Protein AF-A0A736ZUV2-F1 (afdb_monomer_lite)

Structure (mmCIF, N/CA/C/O backbone):
data_AF-A0A736ZUV2-F1
#
_entry.id   AF-A0A736ZUV2-F1
#
loop_
_atom_site.group_PDB
_atom_site.id
_atom_site.type_symbol
_atom_site.label_atom_id
_atom_site.label_alt_id
_atom_site.label_comp_id
_atom_site.label_asym_id
_atom_site.label_entity_id
_atom_site.label_seq_id
_atom_site.pdbx_PDB_ins_code
_atom_site.Cartn_x
_atom_site.Cartn_y
_atom_site.Cartn_z
_atom_site.occupancy
_atom_site.B_iso_or_equiv
_atom_site.auth_seq_id
_atom_site.auth_comp_id
_atom_site.auth_asym_id
_atom_site.auth_atom_id
_atom_site.pdbx_PDB_model_num
ATOM 1 N N . MET A 1 1 ? -43.811 30.011 -0.223 1.00 58.38 1 MET A N 1
ATOM 2 C CA . MET A 1 1 ? -42.507 30.085 0.483 1.00 58.38 1 MET A CA 1
ATOM 3 C C . MET A 1 1 ? -42.129 28.794 1.222 1.00 58.38 1 MET A C 1
ATOM 5 O O . MET A 1 1 ? -41.006 28.349 1.045 1.00 58.38 1 MET A O 1
ATOM 9 N N . LYS A 1 2 ? -43.041 28.116 1.948 1.00 62.44 2 LYS A N 1
ATOM 10 C CA . LYS A 1 2 ? -42.751 26.838 2.654 1.00 62.44 2 LYS A CA 1
ATOM 11 C C . LYS A 1 2 ? -42.118 25.731 1.780 1.00 62.44 2 LYS A C 1
ATOM 13 O O . LYS A 1 2 ? -41.228 25.032 2.245 1.00 62.44 2 LYS A O 1
ATOM 18 N N . LYS A 1 3 ? -42.521 25.609 0.505 1.00 68.06 3 LYS A N 1
ATOM 19 C CA . LYS A 1 3 ? -41.952 24.626 -0.443 1.00 68.06 3 LYS A CA 1
ATOM 20 C C . LYS A 1 3 ? -40.500 24.929 -0.853 1.00 68.06 3 LYS A C 1
ATOM 22 O O . LYS A 1 3 ? -39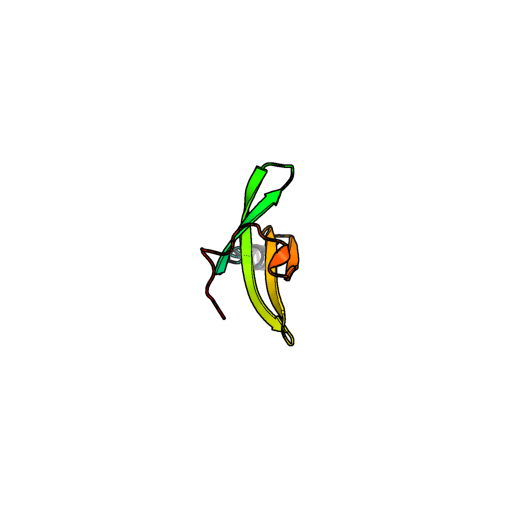.723 24.001 -1.014 1.00 68.06 3 LYS A O 1
ATOM 27 N N . MET A 1 4 ? -40.117 26.206 -0.974 1.00 72.50 4 MET A N 1
ATOM 28 C CA . MET A 1 4 ? -38.732 26.590 -1.308 1.00 72.50 4 MET A CA 1
ATOM 29 C C . MET A 1 4 ? -37.768 26.317 -0.150 1.00 72.50 4 MET A C 1
ATOM 31 O O . MET A 1 4 ? -36.643 25.896 -0.388 1.00 72.50 4 MET A O 1
ATOM 35 N N . ILE A 1 5 ? -38.225 26.491 1.095 1.00 77.81 5 ILE A N 1
ATOM 36 C CA . ILE A 1 5 ? -37.429 26.198 2.299 1.00 77.81 5 ILE A CA 1
ATOM 37 C C . ILE A 1 5 ? -37.099 24.698 2.381 1.00 77.81 5 ILE A C 1
ATOM 39 O O . ILE A 1 5 ? -35.973 24.329 2.700 1.00 77.81 5 ILE A O 1
ATOM 43 N N . LEU A 1 6 ? -38.054 23.835 2.022 1.00 78.62 6 LEU A N 1
ATOM 44 C CA . LEU A 1 6 ? -37.858 22.382 1.964 1.00 78.62 6 LEU A CA 1
ATOM 45 C C . LEU A 1 6 ? -36.823 21.959 0.909 1.00 78.62 6 LEU A C 1
ATOM 47 O O . LEU A 1 6 ? -35.984 21.106 1.184 1.00 78.62 6 LEU A O 1
ATOM 51 N N . ILE A 1 7 ? -36.849 22.575 -0.275 1.00 80.94 7 ILE A N 1
ATOM 52 C CA . ILE A 1 7 ? -35.904 22.263 -1.361 1.00 80.94 7 ILE A CA 1
ATOM 53 C C . ILE A 1 7 ? -34.483 22.713 -0.995 1.00 80.94 7 ILE A C 1
ATOM 55 O O . ILE A 1 7 ? -33.526 21.976 -1.224 1.00 80.94 7 ILE A O 1
ATOM 59 N N . LEU A 1 8 ? -34.342 23.887 -0.373 1.00 79.31 8 LEU A N 1
ATOM 60 C CA . LEU A 1 8 ? -33.043 24.404 0.058 1.00 79.31 8 LEU A CA 1
ATOM 61 C C . LEU A 1 8 ? -32.430 23.558 1.187 1.00 79.31 8 LEU A C 1
ATOM 63 O O . LEU A 1 8 ? -31.229 23.304 1.175 1.00 79.31 8 LEU A O 1
ATOM 67 N N . GLY A 1 9 ? -33.254 23.062 2.117 1.00 79.44 9 GLY A N 1
ATOM 68 C CA . GLY A 1 9 ? -32.810 22.137 3.164 1.00 79.44 9 GLY A CA 1
ATOM 69 C C . GLY A 1 9 ? -32.312 20.795 2.614 1.00 79.44 9 GLY A C 1
ATOM 70 O O . GLY A 1 9 ? -31.298 20.286 3.079 1.00 79.44 9 GLY A O 1
ATOM 71 N N . MET A 1 10 ? -32.976 20.251 1.587 1.00 77.31 10 MET A N 1
ATOM 72 C CA . MET A 1 10 ? -32.572 18.995 0.937 1.00 77.31 10 MET A CA 1
ATOM 73 C C . MET A 1 10 ? -31.277 19.143 0.121 1.00 77.31 10 MET A C 1
ATOM 75 O O . MET A 1 10 ? -30.478 18.218 0.056 1.00 77.31 10 MET A O 1
ATOM 79 N N . ALA A 1 11 ? -31.038 20.305 -0.492 1.00 77.75 11 ALA A N 1
ATOM 80 C CA . ALA A 1 11 ? -29.818 20.540 -1.265 1.00 77.75 11 ALA A CA 1
ATOM 81 C C . ALA A 1 11 ? -28.551 20.555 -0.386 1.00 77.75 11 ALA A C 1
ATOM 83 O O . ALA A 1 11 ? -27.491 20.113 -0.822 1.00 77.75 11 ALA A O 1
ATOM 84 N N . LEU A 1 12 ? -28.668 21.013 0.865 1.00 73.69 12 LEU A N 1
ATOM 85 C CA . LEU A 1 12 ? -27.552 21.104 1.814 1.00 73.69 12 LEU A CA 1
ATOM 86 C C . LEU A 1 12 ? -27.106 19.741 2.368 1.00 73.69 12 LEU A C 1
ATOM 88 O O . LEU A 1 12 ? -25.969 19.610 2.811 1.00 73.69 12 LEU A O 1
ATOM 92 N N . THR A 1 13 ? -27.960 18.713 2.329 1.00 76.31 13 THR A N 1
ATOM 93 C CA . THR A 1 13 ? -27.588 17.358 2.780 1.00 76.31 13 THR A CA 1
ATOM 94 C C . THR A 1 13 ? -26.855 16.550 1.709 1.00 76.31 13 THR A C 1
ATOM 96 O O . THR A 1 13 ? -26.271 15.514 2.022 1.00 76.31 13 THR A O 1
ATOM 99 N N . LEU A 1 14 ? -26.835 17.021 0.456 1.00 72.44 14 LEU A N 1
ATOM 100 C CA . LEU A 1 14 ? -26.174 16.335 -0.659 1.00 72.44 14 LEU A CA 1
ATOM 101 C C . LEU A 1 14 ? -24.655 16.561 -0.694 1.00 72.44 14 LEU A C 1
ATOM 103 O O . LEU A 1 14 ? -23.941 15.808 -1.352 1.00 72.44 14 LEU A O 1
ATOM 107 N N . THR A 1 15 ? -24.132 17.562 0.018 1.00 72.50 15 THR A N 1
ATOM 108 C CA . THR A 1 15 ? -22.694 17.864 0.051 1.00 72.50 15 THR A CA 1
ATOM 109 C C . THR A 1 15 ? -22.017 17.199 1.245 1.00 72.50 15 THR A C 1
ATOM 111 O O . THR A 1 15 ? -21.556 17.864 2.172 1.00 72.50 15 THR A O 1
ATOM 114 N N . ALA A 1 16 ? -21.944 15.869 1.241 1.00 68.88 16 ALA A N 1
ATOM 115 C CA . ALA A 1 16 ? -21.038 15.161 2.137 1.00 68.88 16 ALA A CA 1
ATOM 116 C C . ALA A 1 16 ? -19.642 15.129 1.496 1.00 68.88 16 ALA A C 1
ATOM 118 O O . ALA A 1 16 ? -19.391 14.352 0.576 1.00 68.88 16 ALA A O 1
ATOM 119 N N . CYS A 1 17 ? -18.720 15.971 1.971 1.00 78.12 17 CYS A N 1
ATOM 120 C CA . CYS A 1 17 ? -17.303 15.831 1.634 1.00 78.12 17 CYS A CA 1
ATOM 121 C C . CYS A 1 17 ? -16.780 14.519 2.233 1.00 78.12 17 CYS A C 1
ATOM 123 O O . CYS A 1 17 ? -16.455 14.456 3.418 1.00 78.12 17 CYS A O 1
ATOM 125 N N . GLN A 1 18 ? -16.709 13.460 1.428 1.00 77.62 18 GLN A N 1
ATOM 126 C CA . GLN A 1 18 ? -16.024 12.234 1.821 1.00 77.62 18 GLN A CA 1
ATOM 127 C C . GLN A 1 18 ? -14.524 12.386 1.573 1.00 77.62 18 GLN A C 1
ATOM 129 O O . GLN A 1 18 ? -14.085 12.673 0.460 1.00 77.62 18 GLN A O 1
ATOM 134 N N . LYS A 1 19 ? -13.729 12.183 2.625 1.00 85.12 19 LYS A N 1
ATOM 135 C CA . LYS A 1 19 ? -12.275 12.084 2.501 1.00 85.12 19 LYS A CA 1
ATOM 136 C C . LYS A 1 19 ? -11.929 10.712 1.924 1.00 85.12 19 LYS A C 1
ATOM 138 O O . LYS A 1 19 ? -12.471 9.701 2.372 1.00 85.12 19 LYS A O 1
ATOM 143 N N . LEU A 1 20 ? -11.035 10.678 0.936 1.00 88.75 20 LEU A N 1
ATOM 144 C CA . LEU A 1 20 ? -10.519 9.415 0.410 1.00 88.75 20 LEU A CA 1
ATOM 145 C C . LEU A 1 20 ? -9.788 8.644 1.521 1.00 88.75 20 LEU A C 1
ATOM 147 O O . LEU A 1 20 ? -9.170 9.272 2.386 1.00 88.75 20 LEU A O 1
ATOM 151 N N . PRO A 1 21 ? -9.845 7.301 1.511 1.00 89.94 21 PRO A N 1
ATOM 152 C CA . PRO A 1 21 ? -9.121 6.501 2.484 1.00 89.94 21 PRO A CA 1
ATOM 153 C C . PRO A 1 21 ? -7.623 6.788 2.373 1.00 89.94 21 PRO A C 1
ATOM 155 O O . PRO A 1 21 ? -7.056 6.787 1.279 1.00 89.94 21 PRO A O 1
ATOM 158 N N . GLU A 1 22 ? -6.985 7.031 3.514 1.00 93.88 22 GLU A N 1
ATOM 159 C CA . GLU A 1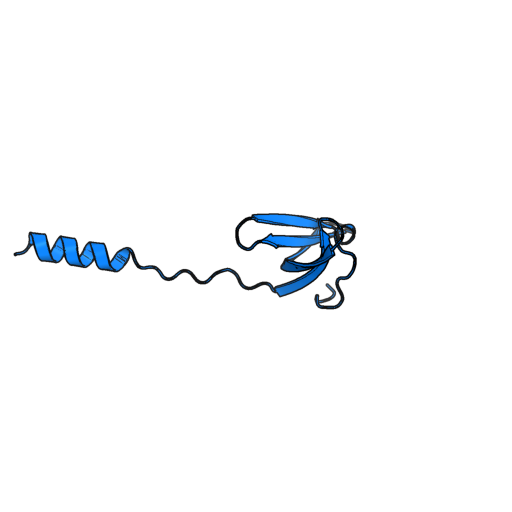 22 ? -5.543 7.238 3.580 1.00 93.88 22 GLU A CA 1
ATOM 160 C C . GLU A 1 22 ? -4.830 5.878 3.637 1.00 93.88 22 GLU A C 1
ATOM 162 O O . GLU A 1 22 ? -5.240 4.998 4.400 1.00 93.88 22 GLU A O 1
ATOM 167 N N . PRO A 1 23 ? -3.789 5.659 2.818 1.00 96.00 23 PRO A N 1
ATOM 168 C CA . PRO A 1 23 ? -3.000 4.438 2.883 1.00 96.00 23 PRO A CA 1
ATOM 169 C C . PRO A 1 23 ? -2.148 4.408 4.157 1.00 96.00 23 PRO A C 1
ATOM 171 O O . PRO A 1 23 ? -1.610 5.427 4.583 1.00 96.00 23 PRO A O 1
ATOM 174 N N . VAL A 1 24 ? -1.981 3.217 4.735 1.00 96.50 24 VAL A N 1
ATOM 175 C CA . VAL A 1 24 ? -1.121 2.990 5.908 1.00 96.50 24 VAL A CA 1
ATOM 176 C C . VAL A 1 24 ? 0.364 2.956 5.542 1.00 96.50 24 VAL A C 1
ATOM 178 O O . VAL A 1 24 ? 1.210 3.267 6.372 1.00 96.50 24 VAL A O 1
ATOM 181 N N . CYS A 1 25 ? 0.687 2.550 4.312 1.00 96.75 25 CYS A N 1
ATOM 182 C CA . CYS A 1 25 ? 2.042 2.530 3.762 1.00 96.75 25 CYS A CA 1
ATOM 183 C C . CYS A 1 25 ? 2.005 2.364 2.234 1.00 96.75 25 CYS A C 1
ATOM 185 O O . CYS A 1 25 ? 0.932 2.243 1.634 1.00 96.75 25 CYS A O 1
ATOM 187 N N . TYR A 1 26 ? 3.184 2.320 1.606 1.00 97.31 26 TYR A N 1
ATOM 188 C CA . TYR A 1 26 ? 3.335 2.101 0.168 1.00 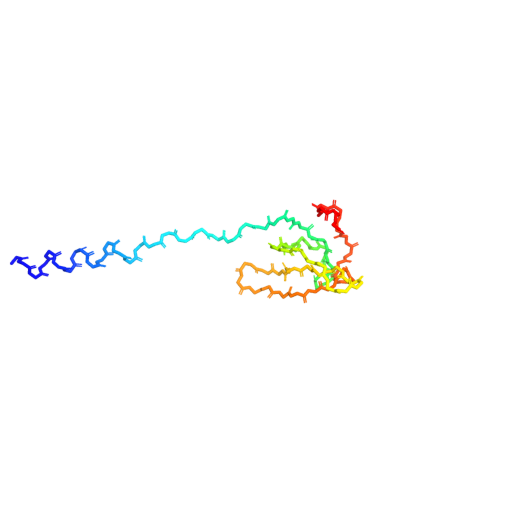97.31 26 TYR A CA 1
ATOM 189 C C . TYR A 1 26 ? 4.280 0.930 -0.135 1.00 97.31 26 TYR A C 1
ATOM 191 O O . TYR A 1 26 ? 5.460 0.937 0.223 1.00 97.31 26 TYR A O 1
ATOM 199 N N . GLY A 1 27 ? 3.780 -0.073 -0.849 1.00 97.00 27 GLY A N 1
ATOM 200 C CA . GLY A 1 27 ? 4.630 -1.094 -1.459 1.00 97.00 27 GLY A CA 1
ATOM 201 C C . GLY A 1 27 ? 5.254 -0.580 -2.757 1.00 97.00 27 GLY A C 1
ATOM 202 O O . GLY A 1 27 ? 4.747 0.358 -3.364 1.00 97.00 27 GLY A O 1
ATOM 203 N N . ARG A 1 28 ? 6.338 -1.202 -3.209 1.00 97.69 28 ARG A N 1
ATOM 204 C CA . ARG A 1 28 ? 6.879 -1.051 -4.568 1.00 97.69 28 ARG A CA 1
ATOM 205 C C . ARG A 1 28 ? 6.509 -2.290 -5.373 1.00 97.69 28 ARG A C 1
ATOM 207 O O . ARG A 1 28 ? 6.589 -3.397 -4.839 1.00 97.69 28 ARG A O 1
ATOM 214 N N . ALA A 1 29 ? 6.100 -2.125 -6.624 1.00 96.81 29 ALA A N 1
ATOM 215 C CA . ALA A 1 29 ? 5.824 -3.232 -7.534 1.00 96.81 29 ALA A CA 1
ATOM 216 C C . ALA A 1 29 ? 6.119 -2.833 -8.985 1.00 96.81 29 ALA A C 1
ATOM 218 O O . ALA A 1 29 ? 5.970 -1.670 -9.355 1.00 96.81 29 ALA A O 1
ATOM 219 N N . MET A 1 30 ? 6.48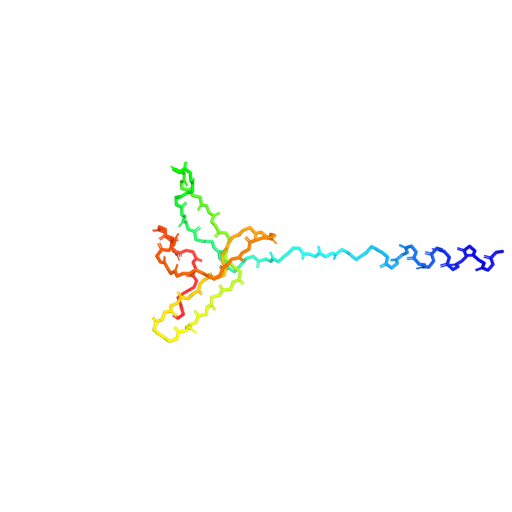8 -3.807 -9.821 1.00 96.31 30 MET A N 1
ATOM 220 C CA . MET A 1 30 ? 6.665 -3.593 -11.260 1.00 96.31 30 MET A CA 1
ATOM 221 C C . MET A 1 30 ? 5.312 -3.682 -11.966 1.00 96.31 30 MET A C 1
ATOM 223 O O . MET A 1 30 ? 4.784 -4.774 -12.169 1.00 96.31 30 MET A O 1
ATOM 227 N N . ILE A 1 31 ? 4.750 -2.539 -12.353 1.00 92.25 31 ILE A N 1
ATOM 228 C CA . ILE A 1 31 ? 3.479 -2.456 -13.084 1.00 92.25 31 ILE A CA 1
ATOM 229 C C . ILE A 1 31 ? 3.787 -1.960 -14.492 1.00 92.25 31 ILE A C 1
ATOM 231 O O . ILE A 1 31 ? 4.360 -0.889 -14.663 1.00 92.25 31 ILE A O 1
ATOM 235 N N . GLY A 1 32 ? 3.468 -2.765 -15.510 1.00 92.94 32 GLY A N 1
ATOM 236 C CA . GLY A 1 32 ? 3.777 -2.416 -16.903 1.00 92.94 32 GLY A CA 1
ATOM 237 C C . GLY A 1 32 ? 5.274 -2.202 -17.172 1.00 92.94 32 GLY A C 1
ATOM 238 O O . GLY A 1 32 ? 5.627 -1.428 -18.053 1.00 92.94 32 GLY A O 1
ATOM 239 N N . GLY A 1 33 ? 6.152 -2.844 -16.392 1.00 95.25 33 GLY A N 1
ATOM 240 C CA . GLY A 1 33 ? 7.606 -2.685 -16.502 1.00 95.25 33 GLY A CA 1
ATOM 241 C C . GLY A 1 33 ? 8.193 -1.483 -15.752 1.00 95.25 33 GLY A C 1
ATOM 242 O O . GLY A 1 33 ? 9.393 -1.252 -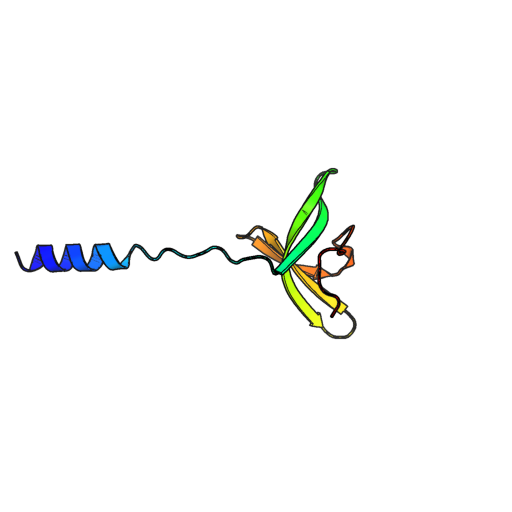15.862 1.00 95.25 33 GLY A O 1
ATOM 243 N N . VAL A 1 34 ? 7.395 -0.745 -14.973 1.00 96.81 34 VAL A N 1
ATOM 244 C CA . VAL A 1 34 ? 7.845 0.433 -14.211 1.00 96.81 34 VAL A CA 1
ATOM 245 C C . VAL A 1 34 ? 7.731 0.186 -12.707 1.00 96.81 34 VAL A C 1
ATOM 247 O O . VAL A 1 34 ? 6.688 -0.273 -12.230 1.00 96.81 34 VAL A O 1
ATOM 250 N N . ASP A 1 35 ? 8.782 0.530 -11.954 1.00 96.00 35 ASP A N 1
ATOM 251 C CA . ASP A 1 35 ? 8.762 0.488 -10.487 1.00 96.00 35 ASP A CA 1
ATOM 252 C C . ASP A 1 35 ? 7.797 1.552 -9.948 1.00 96.00 35 ASP A C 1
ATOM 254 O O . ASP A 1 35 ? 8.028 2.756 -10.073 1.00 96.00 35 ASP A O 1
ATOM 258 N N . THR A 1 36 ? 6.685 1.094 -9.380 1.00 96.06 36 THR A N 1
ATOM 259 C CA . THR A 1 36 ? 5.539 1.922 -9.010 1.00 96.06 36 THR A CA 1
ATOM 260 C C . THR A 1 36 ? 5.228 1.779 -7.527 1.00 96.06 36 THR A C 1
ATOM 262 O O . THR A 1 36 ? 5.164 0.673 -6.986 1.00 96.06 36 THR A O 1
ATOM 265 N N . GLY A 1 37 ? 4.981 2.913 -6.868 1.00 96.69 37 GLY A N 1
ATOM 266 C CA . GLY A 1 37 ? 4.454 2.951 -5.507 1.00 96.69 37 GLY A CA 1
ATOM 267 C C . GLY A 1 37 ? 2.976 2.560 -5.476 1.00 96.69 37 GLY A C 1
ATOM 268 O O . GLY A 1 37 ? 2.137 3.256 -6.043 1.00 96.69 37 GLY A O 1
ATOM 269 N N . VAL A 1 38 ? 2.647 1.464 -4.798 1.00 97.00 38 VAL A N 1
ATOM 270 C CA . VAL A 1 38 ? 1.281 0.956 -4.647 1.00 97.00 38 VAL A CA 1
ATOM 271 C C . VAL A 1 38 ? 0.780 1.270 -3.236 1.00 97.00 38 VAL A C 1
ATOM 273 O O . VAL A 1 38 ? 1.402 0.818 -2.269 1.00 97.00 38 VAL A O 1
ATOM 276 N N . PRO A 1 39 ? -0.337 2.004 -3.080 1.00 97.38 39 PRO A N 1
ATOM 277 C CA . PRO A 1 39 ? -0.903 2.266 -1.766 1.00 97.38 39 PRO A CA 1
ATOM 278 C C . PRO A 1 39 ? -1.408 0.972 -1.125 1.00 97.38 39 PRO A C 1
ATOM 280 O O . PRO A 1 39 ? -2.043 0.137 -1.777 1.00 97.38 39 PRO A O 1
ATOM 283 N N . ILE A 1 40 ? -1.149 0.826 0.172 1.00 97.81 40 ILE A N 1
ATOM 284 C CA . ILE A 1 40 ? -1.648 -0.266 1.005 1.00 97.81 40 ILE A CA 1
ATOM 285 C C . ILE A 1 40 ? -2.523 0.347 2.092 1.00 97.81 40 ILE A C 1
ATOM 287 O O . ILE A 1 40 ? -2.081 1.227 2.821 1.00 97.81 40 ILE A O 1
ATOM 291 N N . TYR A 1 41 ? -3.762 -0.124 2.211 1.00 97.06 41 TYR A N 1
ATOM 292 C CA . TYR A 1 41 ? -4.770 0.428 3.126 1.00 97.06 41 TYR A CA 1
ATOM 293 C C . TYR A 1 41 ? -4.963 -0.397 4.396 1.00 97.06 41 TYR A C 1
ATOM 295 O O . TYR A 1 41 ? -5.517 0.092 5.373 1.00 97.06 41 TYR A O 1
ATOM 303 N N . ALA A 1 42 ? -4.549 -1.662 4.387 1.00 96.31 42 ALA A N 1
ATOM 304 C CA . ALA A 1 42 ? -4.622 -2.537 5.548 1.00 96.31 42 ALA A CA 1
ATOM 305 C C . ALA A 1 42 ? -3.636 -3.695 5.400 1.00 96.31 42 ALA A C 1
ATOM 307 O O . ALA A 1 42 ? -3.311 -4.104 4.283 1.00 96.31 42 ALA A O 1
ATOM 308 N N . ILE A 1 43 ? -3.204 -4.247 6.528 1.00 96.94 43 ILE A N 1
ATOM 309 C CA . ILE A 1 43 ? -2.337 -5.422 6.583 1.00 96.94 43 ILE A CA 1
ATOM 310 C C . ILE A 1 43 ? -2.935 -6.380 7.612 1.00 96.94 43 ILE A C 1
ATOM 312 O O . ILE A 1 43 ? -3.341 -5.947 8.689 1.00 96.94 43 ILE A O 1
ATOM 316 N N . LYS A 1 44 ? -3.034 -7.667 7.278 1.00 95.69 44 LYS A N 1
ATOM 317 C CA . LYS A 1 44 ? -3.548 -8.699 8.188 1.00 95.69 44 LYS A CA 1
ATOM 318 C C . LYS A 1 44 ? -2.727 -9.980 8.085 1.00 95.69 44 LYS A C 1
ATOM 320 O O . LYS A 1 44 ? -2.127 -10.245 7.046 1.00 95.69 44 LYS A O 1
ATOM 325 N N . LYS A 1 45 ? -2.751 -10.793 9.140 1.00 95.94 45 LYS A N 1
ATOM 326 C CA . LYS A 1 45 ? -2.281 -12.183 9.099 1.00 95.94 45 LYS A CA 1
ATOM 327 C C . LYS A 1 45 ? -3.459 -13.127 8.909 1.00 95.94 45 LYS A C 1
ATOM 329 O O . LYS A 1 45 ? -4.493 -12.964 9.550 1.00 95.94 45 LYS A O 1
ATOM 334 N N . GLU A 1 46 ? -3.292 -14.105 8.030 1.00 94.75 46 GLU A N 1
ATOM 335 C CA . GLU A 1 46 ? -4.259 -15.169 7.770 1.00 94.75 46 GLU A CA 1
ATOM 336 C C . GLU A 1 46 ? -3.489 -16.495 7.701 1.00 94.75 46 GLU A C 1
ATOM 338 O O . GLU A 1 46 ? -2.805 -16.800 6.721 1.00 94.75 46 GLU A O 1
ATOM 343 N N . GLY A 1 47 ? -3.504 -17.235 8.814 1.00 92.62 47 GLY A N 1
ATOM 344 C CA . GLY A 1 47 ? -2.609 -18.373 9.031 1.00 92.62 47 GLY A CA 1
ATOM 345 C C . GLY A 1 47 ? -1.138 -17.942 9.051 1.00 92.62 47 GLY A C 1
ATOM 346 O O . GLY A 1 47 ? -0.752 -17.053 9.810 1.00 92.62 47 GLY A O 1
ATOM 347 N N . HIS A 1 48 ? -0.322 -18.562 8.197 1.00 91.94 48 HIS A N 1
ATOM 348 C CA . HIS A 1 48 ? 1.102 -18.240 8.046 1.00 91.94 48 HIS A CA 1
ATOM 349 C C . HIS A 1 48 ? 1.378 -17.113 7.037 1.00 91.94 48 HIS A C 1
ATOM 351 O O . HIS A 1 48 ? 2.534 -16.741 6.842 1.00 91.94 48 HIS A O 1
ATOM 357 N N . TYR A 1 49 ? 0.343 -16.569 6.389 1.00 91.81 49 TYR A N 1
ATOM 358 C CA . TYR A 1 49 ? 0.493 -15.555 5.351 1.00 91.81 49 TYR A CA 1
ATOM 359 C C . TYR A 1 49 ? 0.199 -14.154 5.885 1.00 91.81 49 TYR A C 1
ATOM 361 O O . TYR A 1 49 ? -0.797 -13.929 6.574 1.00 91.81 49 TYR A O 1
ATOM 369 N N . THR A 1 50 ? 1.036 -13.191 5.496 1.00 95.44 50 THR A N 1
ATOM 370 C CA . THR A 1 50 ? 0.732 -11.764 5.638 1.00 95.44 50 THR A CA 1
ATOM 371 C C . THR A 1 50 ? 0.099 -11.263 4.346 1.00 95.44 50 THR A C 1
ATOM 373 O O . THR A 1 50 ? 0.680 -11.393 3.265 1.00 95.44 50 THR A O 1
ATOM 376 N N . LEU A 1 51 ? -1.097 -10.692 4.463 1.00 97.19 51 LEU A N 1
ATOM 377 C CA . LEU A 1 51 ? -1.875 -10.149 3.359 1.00 97.19 51 LEU A CA 1
ATOM 378 C C . LEU A 1 51 ? -1.950 -8.627 3.453 1.00 97.19 51 LEU A C 1
ATOM 380 O O . LEU A 1 51 ? -2.120 -8.061 4.533 1.00 97.19 51 LEU A O 1
ATOM 384 N N . TYR A 1 52 ? -1.882 -7.979 2.297 1.00 97.62 52 TYR A N 1
ATOM 385 C CA . TYR A 1 52 ? -1.866 -6.531 2.131 1.00 97.62 52 TYR A CA 1
ATOM 386 C C . TYR A 1 52 ? -3.056 -6.124 1.265 1.00 97.62 52 TYR A C 1
ATOM 388 O O . TYR A 1 52 ? -3.244 -6.658 0.172 1.00 97.62 52 TYR A O 1
ATOM 396 N N . ARG A 1 53 ? -3.881 -5.192 1.745 1.00 97.44 53 ARG A N 1
ATOM 397 C CA . ARG A 1 53 ? -4.998 -4.621 0.984 1.00 97.44 53 ARG A CA 1
ATOM 398 C C . ARG A 1 53 ? -4.459 -3.494 0.117 1.00 97.44 53 ARG A C 1
ATOM 400 O O . ARG A 1 53 ? -4.364 -2.361 0.583 1.00 97.44 53 ARG A O 1
ATOM 407 N N . ALA A 1 54 ? -4.081 -3.819 -1.111 1.00 97.38 54 ALA A N 1
ATOM 408 C CA . ALA A 1 54 ? -3.314 -2.935 -1.978 1.00 97.38 54 ALA A CA 1
ATOM 409 C C . ALA A 1 54 ? -4.025 -2.640 -3.296 1.00 97.38 54 ALA A C 1
ATOM 411 O O . ALA A 1 54 ? -4.784 -3.471 -3.802 1.00 97.38 54 ALA A O 1
ATOM 412 N N . GLY A 1 55 ? -3.771 -1.456 -3.846 1.00 95.69 55 GLY A N 1
ATOM 413 C CA . GLY A 1 55 ? -4.325 -1.003 -5.118 1.00 95.69 55 GLY A CA 1
ATOM 414 C C . GLY A 1 55 ? -4.659 0.483 -5.099 1.00 95.69 55 GLY A C 1
ATOM 415 O O . GLY A 1 55 ? -4.202 1.223 -4.235 1.00 95.69 55 GLY A O 1
ATOM 416 N N . SER A 1 56 ? -5.459 0.923 -6.063 1.00 92.62 56 SER A N 1
ATOM 417 C CA . SER A 1 56 ? -5.932 2.310 -6.123 1.00 92.62 56 SER A CA 1
ATOM 418 C C . SER A 1 56 ? -6.975 2.607 -5.036 1.00 92.62 56 SER A C 1
ATOM 420 O O . SER A 1 56 ? -7.613 1.692 -4.513 1.00 92.62 56 SER A O 1
ATOM 422 N N . VAL A 1 57 ? -7.237 3.895 -4.785 1.00 91.25 57 VAL A N 1
ATOM 423 C CA . VAL A 1 57 ? -8.307 4.371 -3.878 1.00 91.25 57 VAL A CA 1
ATOM 424 C C . VAL A 1 57 ? -9.720 3.920 -4.279 1.00 91.25 57 VAL A C 1
ATOM 426 O O . VAL A 1 57 ? -10.642 4.048 -3.483 1.00 91.25 57 VAL A O 1
ATOM 429 N N . PHE A 1 58 ? -9.913 3.408 -5.497 1.00 90.94 58 PHE A N 1
ATOM 430 C CA . PHE A 1 58 ? -11.212 2.924 -5.981 1.00 90.94 58 PHE A CA 1
ATOM 431 C C . PHE A 1 58 ? -11.238 1.410 -6.209 1.00 90.94 58 PHE A C 1
ATOM 433 O O . PHE A 1 58 ? -12.297 0.835 -6.445 1.00 90.94 58 PHE A O 1
ATOM 440 N N . ASN A 1 59 ? -10.078 0.751 -6.170 1.00 92.50 59 ASN A N 1
ATOM 441 C CA . ASN A 1 59 ? -9.955 -0.671 -6.457 1.00 92.50 59 ASN A CA 1
ATOM 442 C C . ASN A 1 59 ? -8.701 -1.234 -5.785 1.00 92.50 59 ASN A C 1
ATOM 444 O O . ASN A 1 59 ? -7.584 -1.060 -6.283 1.00 92.50 59 ASN A O 1
ATOM 448 N N . TRP A 1 60 ? -8.915 -1.907 -4.656 1.00 95.19 60 TRP A N 1
ATOM 449 C CA . TRP A 1 60 ? -7.905 -2.624 -3.882 1.00 95.19 60 TRP A CA 1
ATOM 450 C C . TRP A 1 60 ? -8.288 -4.097 -3.748 1.00 95.19 60 TRP A C 1
ATOM 452 O O . TRP A 1 60 ? -9.466 -4.466 -3.777 1.00 95.19 60 TRP A O 1
ATOM 462 N N . ARG A 1 61 ? -7.291 -4.951 -3.530 1.00 96.94 61 ARG A N 1
ATOM 463 C CA . ARG A 1 61 ? -7.478 -6.381 -3.259 1.00 96.94 61 ARG A CA 1
ATOM 464 C C . ARG A 1 61 ? -6.524 -6.839 -2.172 1.00 96.94 61 ARG A C 1
ATOM 466 O O . ARG A 1 61 ? -5.490 -6.217 -1.946 1.00 96.94 61 ARG A O 1
ATOM 473 N N . TRP A 1 62 ? -6.879 -7.930 -1.503 1.00 97.50 62 TRP A N 1
ATOM 474 C CA . TRP A 1 62 ? -5.945 -8.628 -0.629 1.00 97.50 62 TRP A CA 1
ATOM 475 C C . TRP A 1 62 ? -4.965 -9.424 -1.483 1.00 97.50 62 TRP A C 1
ATOM 477 O O . TRP A 1 62 ? -5.376 -10.273 -2.271 1.00 97.50 62 TRP A O 1
ATOM 487 N N . VAL A 1 63 ? -3.680 -9.128 -1.329 1.00 97.12 63 VAL A N 1
ATOM 488 C CA . VAL A 1 63 ? -2.579 -9.808 -2.016 1.00 97.12 63 VAL A CA 1
ATOM 489 C C . VAL A 1 63 ? -1.507 -10.218 -1.012 1.00 97.12 63 VAL A C 1
ATOM 491 O O . VAL A 1 63 ? -1.363 -9.598 0.042 1.00 97.12 63 VAL A O 1
ATOM 494 N N . GLY A 1 64 ? -0.762 -11.277 -1.320 1.00 96.50 64 GLY A N 1
ATOM 495 C CA . GLY A 1 64 ? 0.386 -11.692 -0.512 1.00 96.50 64 GLY A CA 1
ATOM 496 C C . GLY A 1 64 ? 1.596 -10.776 -0.701 1.00 96.50 64 GLY A C 1
ATOM 497 O O . GLY A 1 64 ? 1.654 -9.986 -1.644 1.00 96.50 64 GLY A O 1
ATOM 498 N N . SER A 1 65 ? 2.600 -10.929 0.164 1.00 94.75 65 SER A N 1
ATOM 499 C CA . SER A 1 65 ? 3.874 -10.194 0.073 1.00 94.75 65 SER A CA 1
ATOM 500 C C . SER A 1 65 ? 4.580 -10.357 -1.279 1.00 94.75 65 SER A C 1
ATOM 502 O O . SER A 1 65 ? 5.229 -9.423 -1.736 1.00 94.75 65 SER A O 1
ATOM 504 N N . GLY A 1 66 ? 4.406 -11.502 -1.949 1.00 95.25 66 GLY A N 1
ATOM 505 C CA . GLY A 1 66 ? 4.987 -11.774 -3.268 1.00 95.25 66 GLY A CA 1
ATOM 506 C C . GLY A 1 66 ? 4.466 -10.888 -4.408 1.00 95.25 66 GLY A C 1
ATOM 507 O O . GLY A 1 66 ? 5.038 -10.911 -5.490 1.00 95.25 66 GLY A O 1
ATOM 508 N N . ALA A 1 67 ? 3.413 -10.094 -4.188 1.00 95.44 67 ALA A N 1
ATOM 509 C CA . ALA A 1 67 ? 2.941 -9.110 -5.165 1.00 95.44 67 ALA A CA 1
ATOM 510 C C . ALA A 1 67 ? 3.823 -7.847 -5.241 1.00 95.44 67 ALA A C 1
ATOM 512 O O . ALA A 1 67 ? 3.617 -7.012 -6.122 1.00 95.44 67 ALA A O 1
ATOM 513 N N . PHE A 1 68 ? 4.784 -7.689 -4.326 1.00 96.94 68 PHE A N 1
ATOM 514 C CA . PHE A 1 68 ? 5.617 -6.495 -4.205 1.00 96.94 68 PHE A CA 1
ATOM 515 C C . PHE A 1 68 ? 7.092 -6.826 -4.417 1.00 96.94 68 PHE A C 1
ATOM 517 O O . PHE A 1 68 ? 7.585 -7.860 -3.974 1.00 96.94 68 PHE A O 1
ATOM 524 N N . THR A 1 69 ? 7.815 -5.902 -5.042 1.00 97.12 69 THR A N 1
ATOM 525 C CA . T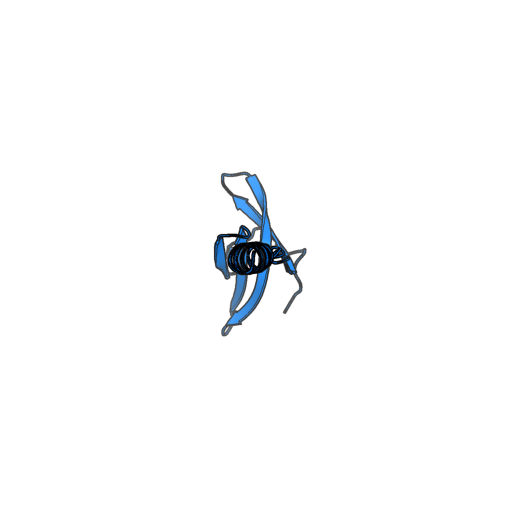HR A 1 69 ? 9.280 -5.935 -5.132 1.00 97.12 69 THR A CA 1
ATOM 526 C C . THR A 1 69 ? 9.936 -5.387 -3.868 1.00 97.12 69 THR A C 1
ATOM 528 O O . THR A 1 69 ? 11.046 -5.784 -3.526 1.00 97.12 69 THR A O 1
ATOM 531 N N . SER A 1 70 ? 9.258 -4.489 -3.146 1.00 96.50 70 SER A N 1
ATOM 532 C CA . SER A 1 70 ? 9.700 -4.007 -1.837 1.00 96.50 70 SER A CA 1
ATOM 533 C C . SER A 1 70 ? 8.525 -3.583 -0.958 1.00 96.50 70 SER A C 1
ATOM 535 O O . SER A 1 70 ? 7.541 -3.014 -1.428 1.00 96.50 70 SER A O 1
ATOM 537 N N . LEU A 1 71 ? 8.657 -3.832 0.344 1.00 96.38 71 LEU A N 1
ATOM 538 C CA . LEU A 1 71 ? 7.716 -3.437 1.398 1.00 96.38 71 LEU A CA 1
ATOM 539 C C . LEU A 1 71 ? 8.412 -2.620 2.499 1.00 96.38 71 LEU A C 1
ATOM 541 O O . LEU A 1 71 ? 7.929 -2.556 3.625 1.00 96.38 71 LEU A O 1
ATOM 545 N N . SER A 1 72 ? 9.556 -1.997 2.199 1.00 92.56 72 SER A N 1
ATOM 546 C CA . SER A 1 72 ? 10.390 -1.308 3.197 1.00 92.56 72 SER A CA 1
ATOM 547 C C . SER A 1 72 ? 9.703 -0.137 3.909 1.00 92.56 72 SER A C 1
ATOM 549 O O . SER A 1 72 ? 10.100 0.198 5.021 1.00 92.56 72 SER A O 1
ATOM 551 N N . SER A 1 73 ? 8.677 0.470 3.301 1.00 91.62 73 SER A N 1
ATOM 552 C CA . SER A 1 73 ? 7.903 1.553 3.926 1.00 91.62 73 SER A CA 1
ATOM 553 C C . SER A 1 73 ? 6.764 1.058 4.831 1.00 91.62 73 SER A C 1
ATOM 555 O O . SER A 1 73 ? 6.111 1.862 5.492 1.00 91.62 73 SER A O 1
ATOM 557 N N . CYS A 1 74 ? 6.500 -0.251 4.850 1.00 93.81 74 CYS A N 1
ATOM 558 C CA . CYS A 1 74 ? 5.384 -0.836 5.579 1.00 93.81 74 CYS A CA 1
ATOM 559 C C . CYS A 1 74 ? 5.805 -1.382 6.948 1.00 93.81 74 CYS A C 1
ATOM 561 O O . CYS A 1 74 ? 6.899 -1.937 7.086 1.00 93.81 74 CYS A O 1
ATOM 563 N N . PRO A 1 75 ? 4.927 -1.285 7.964 1.00 90.38 75 PRO A N 1
ATOM 564 C CA . PRO A 1 75 ? 5.194 -1.861 9.271 1.00 90.38 75 PRO A CA 1
ATOM 565 C C . PRO A 1 75 ? 5.290 -3.388 9.184 1.00 90.38 75 PRO A C 1
ATOM 567 O O . PRO A 1 75 ? 4.540 -4.043 8.454 1.00 90.38 75 PRO A O 1
ATOM 570 N N . LYS A 1 76 ? 6.218 -3.959 9.956 1.00 83.44 76 LYS A N 1
ATOM 571 C CA . LYS A 1 76 ? 6.327 -5.408 10.146 1.00 83.44 76 LYS A CA 1
ATOM 572 C C . LYS A 1 76 ? 5.314 -5.825 11.210 1.00 83.44 76 LYS A C 1
ATOM 574 O O . LYS A 1 76 ? 5.345 -5.279 12.310 1.00 83.44 76 LYS A O 1
ATOM 579 N N . ILE A 1 77 ? 4.443 -6.776 10.880 1.00 77.06 77 ILE A N 1
ATOM 580 C CA . ILE A 1 77 ? 3.442 -7.350 11.792 1.00 77.06 77 ILE A CA 1
ATOM 581 C C . ILE A 1 77 ? 3.575 -8.861 11.909 1.00 77.06 77 ILE A C 1
ATOM 583 O O . ILE A 1 77 ? 4.073 -9.520 10.968 1.00 77.06 77 ILE A O 1
#

InterPro domains:
  IPR012640 Membrane lipoprotein, lipid attachment site [PF08139] (1-18)
  IPR061337 Phage exclusion lipoprotein Cor-like [NF047972] (1-74)

Foldseek 3Di:
DVVVVVVVVVVVVVPDPDDQQDAQWWFWAQDPNDTDTWGWRDWDDDPPWIWTQTHDSVDTDTDTPVRGPGDVGPDDD

Sequence (77 aa):
MKKMILILGMALTLTACQKLPEPVCYGRAMIGGVDTGVPIYAIKKEGHYTLYRAGSVFNWRWVGSGAFTSLSSCPKI

Radius of gyration: 19.98 Å; chains: 1; bounding box: 53×48×29 Å

Secondary structure (DSSP, 8-state):
-HHHHHHHHHHHTS---PPPPPPSEEEEEEETTEEEEEEEEEEEEETTEEEEEEEETTEEEEEEGGG-SB-TTSPP-

pLDDT: mean 89.71, std 9.73, range [58.38, 97.81]

Organism: Salmonella potsdam (NCBI:txid597)